Protein AF-G7Y9D6-F1 (afdb_monomer_lite)

Organism: Clonorchis sinensis (NCBI:txid79923)

Structure (mmCIF, N/CA/C/O backbone):
data_AF-G7Y9D6-F1
#
_entry.id   AF-G7Y9D6-F1
#
loop_
_atom_site.group_PDB
_atom_site.id
_atom_site.type_symbol
_atom_site.label_atom_id
_atom_site.label_alt_id
_atom_site.label_comp_id
_atom_site.label_asym_id
_atom_site.label_entity_id
_atom_site.label_seq_id
_atom_site.pdbx_PDB_ins_code
_atom_site.Cartn_x
_atom_site.Cartn_y
_atom_site.Cartn_z
_atom_site.occupancy
_atom_site.B_iso_or_equiv
_atom_site.auth_seq_id
_atom_site.auth_comp_id
_atom_site.auth_asym_id
_atom_site.auth_atom_id
_atom_site.pdbx_PDB_model_num
ATOM 1 N N . MET A 1 1 ? 12.375 -15.997 -17.040 1.00 47.72 1 MET A N 1
ATOM 2 C CA . MET A 1 1 ? 13.153 -14.765 -16.811 1.00 47.72 1 MET A CA 1
ATOM 3 C C . MET A 1 1 ? 12.536 -14.098 -15.604 1.00 47.72 1 MET A C 1
ATOM 5 O O . MET A 1 1 ? 11.434 -13.578 -15.722 1.00 47.72 1 MET A O 1
ATOM 9 N N . GLU A 1 2 ? 13.160 -14.227 -14.436 1.00 52.50 2 GLU A N 1
ATOM 10 C CA . GLU A 1 2 ? 12.740 -13.454 -13.265 1.00 52.50 2 GLU A CA 1
ATOM 11 C C . GLU A 1 2 ? 12.937 -11.981 -13.606 1.00 52.50 2 GLU A C 1
ATOM 13 O O . GLU A 1 2 ? 14.022 -11.563 -14.014 1.00 52.50 2 GLU A O 1
ATOM 18 N N . SER A 1 3 ? 11.847 -11.222 -13.569 1.00 59.34 3 SER A N 1
ATOM 19 C CA . SER A 1 3 ? 11.935 -9.783 -13.757 1.00 59.34 3 SER A CA 1
ATOM 20 C C . SER A 1 3 ? 12.398 -9.199 -12.433 1.00 59.34 3 SER A C 1
ATOM 22 O O . SER A 1 3 ? 11.669 -9.257 -11.445 1.00 59.34 3 SER A O 1
ATOM 24 N N . ASN A 1 4 ? 13.629 -8.701 -12.408 1.00 72.38 4 ASN A N 1
ATOM 25 C CA . ASN A 1 4 ? 14.196 -8.087 -11.218 1.00 72.38 4 ASN A CA 1
ATOM 26 C C . ASN A 1 4 ? 13.644 -6.667 -11.067 1.00 72.38 4 ASN A C 1
ATOM 28 O O . ASN A 1 4 ? 13.545 -5.922 -12.047 1.00 72.38 4 ASN A O 1
ATOM 32 N N . TYR A 1 5 ? 13.298 -6.301 -9.838 1.00 75.31 5 TYR A N 1
ATOM 33 C CA . TYR A 1 5 ? 12.898 -4.951 -9.469 1.00 75.31 5 TYR A CA 1
ATOM 34 C C . TYR A 1 5 ? 13.788 -4.445 -8.334 1.00 75.31 5 TYR A C 1
ATOM 36 O O . TYR A 1 5 ? 14.148 -5.194 -7.427 1.00 75.31 5 TYR A O 1
ATOM 44 N N . GLU A 1 6 ? 14.154 -3.171 -8.394 1.00 79.56 6 GLU A N 1
ATOM 45 C CA . GLU A 1 6 ? 14.849 -2.462 -7.323 1.00 79.56 6 GLU A CA 1
ATOM 46 C C . GLU A 1 6 ? 13.873 -1.457 -6.722 1.00 79.56 6 GLU A C 1
ATOM 48 O O . GLU A 1 6 ? 13.293 -0.644 -7.439 1.00 79.56 6 GLU A O 1
ATOM 53 N N . VAL A 1 7 ? 13.669 -1.532 -5.409 1.00 76.94 7 VAL A N 1
ATOM 54 C CA . VAL A 1 7 ? 12.821 -0.592 -4.676 1.00 76.94 7 VAL A CA 1
ATOM 55 C C . VAL A 1 7 ? 13.731 0.366 -3.925 1.00 76.94 7 VAL A C 1
ATOM 57 O O . VAL A 1 7 ? 14.575 -0.063 -3.142 1.00 76.94 7 VAL A O 1
ATOM 60 N N . THR A 1 8 ? 13.566 1.659 -4.165 1.00 76.25 8 THR A N 1
ATOM 61 C CA . THR A 1 8 ? 14.302 2.727 -3.494 1.00 76.25 8 THR A CA 1
ATOM 62 C C . THR A 1 8 ? 13.312 3.660 -2.818 1.00 76.25 8 THR A C 1
ATOM 64 O O . THR A 1 8 ? 12.330 4.079 -3.424 1.00 76.25 8 THR A O 1
ATOM 67 N N . VAL A 1 9 ? 13.583 4.012 -1.568 1.00 74.75 9 VAL A N 1
ATOM 68 C CA . VAL A 1 9 ? 12.870 5.081 -0.872 1.00 74.75 9 VAL A CA 1
ATOM 69 C C . VAL A 1 9 ? 13.427 6.421 -1.339 1.00 74.75 9 VAL A C 1
ATOM 71 O O . VAL A 1 9 ? 14.630 6.658 -1.217 1.00 74.75 9 VAL A O 1
ATOM 74 N N . LEU A 1 10 ? 12.575 7.287 -1.881 1.00 70.12 10 LEU A N 1
ATOM 75 C CA . LEU A 1 10 ? 12.949 8.654 -2.232 1.00 70.12 10 LEU A CA 1
ATOM 76 C C . LEU A 1 10 ? 12.516 9.615 -1.115 1.00 70.12 10 LEU A C 1
ATOM 78 O O . LEU A 1 10 ? 11.441 9.476 -0.540 1.00 70.12 10 LEU A O 1
ATOM 82 N N . GLY A 1 11 ? 13.361 10.599 -0.802 1.00 63.00 11 GLY A N 1
ATOM 83 C CA . GLY A 1 11 ? 12.983 11.753 0.022 1.00 63.00 11 GLY A CA 1
ATOM 84 C C . GLY A 1 11 ? 12.382 11.444 1.405 1.00 63.00 11 GLY A C 1
ATOM 85 O O . GLY A 1 11 ? 12.733 10.472 2.076 1.00 63.00 11 GLY A O 1
ATOM 86 N N . ALA A 1 12 ? 11.511 12.344 1.875 1.00 55.03 12 ALA A N 1
ATOM 87 C CA . ALA A 1 12 ? 10.892 12.277 3.194 1.00 55.03 12 ALA A CA 1
ATOM 88 C C . ALA A 1 12 ? 9.838 11.155 3.267 1.00 55.03 12 ALA A C 1
ATOM 90 O O . ALA A 1 12 ? 8.691 11.352 2.885 1.00 55.03 12 ALA A O 1
ATOM 91 N N . ALA A 1 13 ? 10.246 9.996 3.789 1.00 59.66 13 ALA A N 1
ATOM 92 C CA . ALA A 1 13 ? 9.457 8.920 4.413 1.00 59.66 13 ALA A CA 1
ATOM 93 C C . ALA A 1 13 ? 8.228 8.326 3.682 1.00 59.66 13 ALA A C 1
ATOM 95 O O . ALA A 1 13 ? 7.693 7.340 4.165 1.00 59.66 13 ALA A O 1
ATOM 96 N N . ASN A 1 14 ? 7.773 8.824 2.531 1.00 64.69 14 ASN A N 1
ATOM 97 C CA . ASN A 1 14 ? 6.522 8.358 1.912 1.00 64.69 14 ASN A CA 1
ATOM 98 C C . ASN A 1 14 ? 6.605 8.123 0.397 1.00 64.69 14 ASN A C 1
ATOM 100 O O . ASN A 1 14 ? 5.577 7.858 -0.223 1.00 64.69 14 ASN A O 1
ATOM 104 N N . GLU A 1 15 ? 7.791 8.190 -0.207 1.00 72.25 15 GLU A N 1
ATOM 105 C CA . GLU A 1 15 ? 7.951 7.998 -1.649 1.00 72.25 15 GLU A CA 1
ATOM 106 C C . GLU A 1 15 ? 8.747 6.721 -1.955 1.00 72.25 15 GLU A C 1
ATOM 108 O O . GLU A 1 15 ? 9.826 6.477 -1.413 1.00 72.25 15 GLU A O 1
ATOM 113 N N . LEU A 1 16 ? 8.184 5.883 -2.829 1.00 77.00 16 LEU A N 1
ATOM 114 C CA . LEU A 1 16 ? 8.764 4.629 -3.308 1.00 77.00 16 LEU A CA 1
ATOM 115 C C . LEU A 1 16 ? 9.021 4.741 -4.808 1.00 77.00 16 LEU A C 1
ATOM 117 O O . LEU A 1 16 ? 8.082 4.846 -5.594 1.00 77.00 16 LEU A O 1
ATOM 121 N N . MET A 1 17 ? 10.279 4.630 -5.216 1.00 79.94 17 MET A N 1
ATOM 122 C CA . MET A 1 17 ? 10.655 4.383 -6.602 1.00 79.94 17 MET A CA 1
ATOM 123 C C . MET A 1 17 ? 10.855 2.885 -6.805 1.00 79.94 17 MET A C 1
ATOM 125 O O . MET A 1 17 ? 11.669 2.266 -6.126 1.00 79.94 17 MET A O 1
ATOM 129 N N . VAL A 1 18 ? 10.162 2.306 -7.783 1.00 81.81 18 VAL A N 1
ATOM 130 C CA . VAL A 1 18 ? 10.398 0.924 -8.215 1.00 81.81 18 VAL A CA 1
ATOM 131 C C . VAL A 1 18 ? 11.017 0.950 -9.608 1.00 81.81 18 VAL A C 1
ATOM 133 O O . VAL A 1 18 ? 10.351 1.292 -10.583 1.00 81.81 18 VAL A O 1
ATOM 136 N N . LYS A 1 19 ? 12.298 0.592 -9.716 1.00 81.31 19 LYS A N 1
ATOM 137 C CA . LYS A 1 19 ? 12.976 0.400 -11.001 1.00 81.31 19 LYS A CA 1
ATOM 138 C C . LYS A 1 19 ? 12.772 -1.033 -11.458 1.00 81.31 19 LYS A C 1
ATOM 140 O O . LYS A 1 19 ? 13.177 -1.977 -10.784 1.00 81.31 19 LYS A O 1
ATOM 145 N N . PHE A 1 20 ? 12.148 -1.191 -12.613 1.00 82.44 20 PHE A N 1
ATOM 146 C CA . PHE A 1 20 ? 11.858 -2.490 -13.198 1.00 82.44 20 PHE A CA 1
ATOM 147 C C . PHE A 1 20 ? 12.842 -2.800 -14.331 1.00 82.44 20 PHE A C 1
ATOM 149 O O . PHE A 1 20 ? 12.960 -2.023 -15.276 1.00 82.44 20 PHE A O 1
ATOM 156 N N . PHE A 1 21 ? 13.531 -3.943 -14.256 1.00 80.19 21 PHE A N 1
ATOM 157 C CA . PHE A 1 21 ? 14.563 -4.351 -15.222 1.00 80.19 21 PHE A CA 1
ATOM 158 C C . PHE A 1 21 ? 14.121 -5.546 -16.078 1.00 80.19 21 PHE A C 1
ATOM 160 O O . PHE A 1 21 ? 14.870 -6.504 -16.277 1.00 80.19 21 PHE A O 1
ATOM 167 N N . GLY A 1 22 ? 12.881 -5.513 -16.562 1.00 78.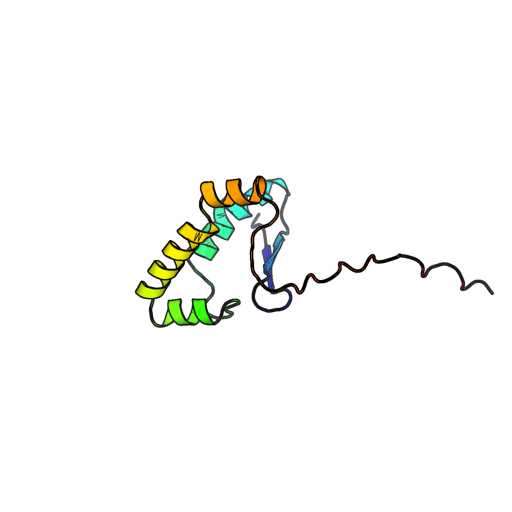50 22 GLY A N 1
ATOM 168 C CA . GLY A 1 22 ? 12.319 -6.533 -17.444 1.00 78.50 22 GLY A CA 1
ATOM 169 C C . GLY A 1 22 ? 11.748 -5.950 -18.741 1.00 78.50 22 GLY A C 1
ATOM 170 O O . GLY A 1 22 ? 11.738 -4.732 -18.926 1.00 78.50 22 GLY A O 1
ATOM 171 N N . PRO A 1 23 ? 11.251 -6.809 -19.646 1.00 82.06 23 PRO A N 1
ATOM 172 C CA . PRO A 1 23 ? 10.521 -6.377 -20.837 1.00 82.06 23 PRO A CA 1
ATOM 173 C C . PRO A 1 23 ? 9.334 -5.481 -20.463 1.00 82.06 23 PRO A C 1
ATOM 175 O O . PRO A 1 23 ? 8.663 -5.751 -19.470 1.00 82.06 23 PRO A O 1
ATOM 178 N N . ALA A 1 24 ? 9.022 -4.460 -21.267 1.00 78.88 24 ALA A N 1
ATOM 179 C CA . ALA A 1 24 ? 7.889 -3.563 -21.000 1.00 78.88 24 ALA A CA 1
ATOM 180 C C . ALA A 1 24 ? 6.542 -4.310 -20.895 1.00 78.88 24 ALA A C 1
ATOM 182 O O . ALA A 1 24 ? 5.660 -3.908 -20.143 1.00 78.88 24 ALA A O 1
ATOM 183 N N . GLU A 1 25 ? 6.419 -5.442 -21.590 1.00 78.88 25 GLU A N 1
ATOM 184 C CA . GLU A 1 25 ? 5.284 -6.375 -21.527 1.00 78.88 25 GLU A CA 1
ATOM 185 C C . GLU A 1 25 ? 5.031 -6.924 -20.113 1.00 78.88 25 GLU A C 1
ATOM 187 O O . GLU A 1 25 ? 3.908 -7.286 -19.786 1.00 78.88 25 GLU A O 1
ATOM 192 N N . ASN A 1 26 ? 6.059 -6.946 -19.260 1.00 80.88 26 ASN A N 1
ATOM 193 C CA . ASN A 1 26 ? 5.979 -7.429 -17.887 1.00 80.88 26 ASN A CA 1
ATOM 194 C C . ASN A 1 26 ? 5.669 -6.312 -16.875 1.00 80.88 26 ASN A C 1
ATOM 196 O O . ASN A 1 26 ? 5.606 -6.595 -15.680 1.00 80.88 26 ASN A O 1
ATOM 200 N N . LEU A 1 27 ? 5.480 -5.056 -17.302 1.00 81.81 27 LEU A N 1
ATOM 201 C CA . LEU A 1 27 ? 5.117 -3.964 -16.388 1.00 81.81 27 LEU A CA 1
ATOM 202 C C . LEU A 1 27 ? 3.741 -4.176 -15.742 1.00 81.81 27 LEU A C 1
ATOM 204 O O . LEU A 1 27 ? 3.517 -3.716 -14.624 1.00 81.81 27 LEU A O 1
ATOM 208 N N . THR A 1 28 ? 2.844 -4.936 -16.379 1.00 84.75 28 THR A N 1
ATOM 209 C CA . THR A 1 28 ? 1.576 -5.374 -15.767 1.00 84.75 28 THR A CA 1
ATOM 210 C C . THR A 1 28 ? 1.793 -6.165 -14.478 1.00 84.75 28 THR A C 1
ATOM 212 O O . THR A 1 28 ? 0.983 -6.053 -13.558 1.00 84.75 28 THR A O 1
ATOM 215 N N . ASN A 1 29 ? 2.932 -6.854 -14.326 1.00 82.31 29 ASN A N 1
ATOM 216 C CA . ASN A 1 29 ? 3.273 -7.580 -13.099 1.00 82.31 29 ASN A CA 1
ATOM 217 C C . ASN A 1 29 ? 3.375 -6.662 -11.869 1.00 82.31 29 ASN A C 1
ATOM 219 O O . ASN A 1 29 ? 3.248 -7.150 -10.743 1.00 82.31 29 ASN A O 1
ATOM 223 N N . ILE A 1 30 ? 3.575 -5.348 -12.053 1.00 83.62 30 ILE A N 1
ATOM 224 C CA . ILE A 1 30 ? 3.542 -4.380 -10.950 1.00 83.62 30 ILE A CA 1
ATOM 225 C C . ILE A 1 30 ? 2.158 -4.391 -10.287 1.00 83.62 30 ILE A C 1
ATOM 227 O O . ILE A 1 30 ? 2.054 -4.480 -9.065 1.00 83.62 30 ILE A O 1
ATOM 231 N N . PHE A 1 31 ? 1.097 -4.365 -11.092 1.00 84.94 31 PHE A N 1
ATOM 232 C CA . PHE A 1 31 ? -0.286 -4.339 -10.615 1.00 84.94 31 PHE A CA 1
ATOM 233 C C . PHE A 1 31 ? -0.826 -5.736 -10.296 1.00 84.94 31 PHE A C 1
ATOM 235 O O . PHE A 1 31 ? -1.618 -5.887 -9.371 1.00 84.94 31 PHE A O 1
ATOM 242 N N . GLU A 1 32 ? -0.388 -6.759 -11.032 1.00 85.44 32 GLU A N 1
ATOM 243 C CA . GLU A 1 32 ? -0.899 -8.127 -10.881 1.00 85.44 32 GLU A CA 1
ATOM 244 C C . GLU A 1 32 ? -0.213 -8.918 -9.760 1.00 85.44 32 GLU A C 1
ATOM 246 O O . GLU A 1 32 ? -0.836 -9.793 -9.159 1.00 85.44 32 GLU A O 1
ATOM 251 N N . SER A 1 33 ? 1.055 -8.620 -9.453 1.00 83.19 33 SER A N 1
ATOM 252 C CA . SER A 1 33 ? 1.841 -9.381 -8.473 1.00 83.19 33 SER A CA 1
ATOM 253 C C . SER A 1 33 ? 2.479 -8.498 -7.407 1.00 83.19 33 SER A C 1
ATOM 255 O O . SER A 1 33 ? 2.261 -8.736 -6.222 1.00 83.19 33 SER A O 1
ATOM 257 N N . PHE A 1 34 ? 3.260 -7.483 -7.789 1.00 83.00 34 PHE A N 1
ATOM 258 C CA . PHE A 1 34 ? 4.076 -6.720 -6.837 1.00 83.00 34 PHE A CA 1
ATOM 259 C C . PHE A 1 34 ? 3.233 -5.946 -5.815 1.00 83.00 34 PHE A C 1
ATOM 261 O O . PHE A 1 34 ? 3.405 -6.145 -4.614 1.00 83.00 34 PHE A O 1
ATOM 268 N N . LEU A 1 35 ? 2.296 -5.101 -6.263 1.00 85.88 35 LEU A N 1
ATOM 269 C CA . LEU A 1 35 ? 1.455 -4.304 -5.364 1.00 85.88 35 LEU A CA 1
ATOM 270 C C . LEU A 1 35 ? 0.553 -5.175 -4.476 1.00 85.88 35 LEU A C 1
ATOM 272 O O . LEU A 1 35 ? 0.540 -4.941 -3.266 1.00 85.88 35 LEU A O 1
ATOM 276 N N . PRO A 1 36 ? -0.145 -6.209 -4.994 1.00 88.69 36 PRO A N 1
ATOM 277 C CA . PRO A 1 36 ? -0.901 -7.121 -4.141 1.00 88.69 36 PRO A CA 1
ATOM 278 C C . PRO A 1 36 ? -0.039 -7.790 -3.066 1.00 88.69 36 PRO A C 1
ATOM 280 O O . PRO A 1 36 ? -0.461 -7.879 -1.914 1.00 88.69 36 PRO A O 1
ATOM 283 N N . GLN A 1 37 ? 1.178 -8.225 -3.412 1.00 85.56 37 GLN A N 1
ATOM 284 C CA . GLN A 1 37 ? 2.097 -8.838 -2.451 1.00 85.56 37 GLN A CA 1
ATOM 285 C C . GLN A 1 37 ? 2.583 -7.839 -1.399 1.00 85.56 37 GLN A C 1
ATOM 287 O O . GLN A 1 37 ? 2.575 -8.164 -0.213 1.00 85.56 37 GLN A O 1
ATOM 292 N N . LEU A 1 38 ? 2.952 -6.623 -1.809 1.00 84.81 38 LEU A N 1
ATOM 293 C CA . LEU A 1 38 ? 3.415 -5.572 -0.905 1.00 84.81 38 LEU A CA 1
ATOM 294 C C . LEU A 1 38 ? 2.323 -5.143 0.086 1.00 84.81 38 LEU A C 1
ATOM 296 O O . LEU A 1 38 ? 2.600 -4.963 1.269 1.00 84.81 38 LEU A O 1
ATOM 300 N N . LEU A 1 39 ? 1.079 -5.005 -0.379 1.00 86.12 39 LEU A N 1
ATOM 301 C CA . LEU A 1 39 ? -0.057 -4.632 0.469 1.00 86.12 39 LEU A CA 1
ATOM 302 C C . LEU A 1 39 ? -0.480 -5.764 1.413 1.00 86.12 39 LEU A C 1
ATOM 304 O O . LEU A 1 39 ? -0.928 -5.497 2.528 1.00 86.12 39 LEU A O 1
ATOM 308 N N . ALA A 1 40 ? -0.341 -7.022 0.986 1.00 83.94 40 ALA A N 1
ATOM 309 C CA . ALA A 1 40 ? -0.619 -8.179 1.833 1.00 83.94 40 ALA A CA 1
ATOM 310 C C . ALA A 1 40 ? 0.453 -8.380 2.917 1.00 83.94 40 ALA A C 1
ATOM 312 O O . ALA A 1 40 ? 0.133 -8.809 4.028 1.00 83.94 40 ALA A O 1
ATOM 313 N N . TYR A 1 41 ? 1.710 -8.064 2.600 1.00 79.25 41 TYR A N 1
ATOM 314 C CA . TYR A 1 41 ? 2.861 -8.268 3.473 1.00 79.25 41 TYR A CA 1
ATOM 315 C C . TYR A 1 41 ? 3.741 -7.013 3.506 1.00 79.25 41 TYR A C 1
ATOM 317 O O . TYR A 1 41 ? 4.770 -6.958 2.826 1.00 79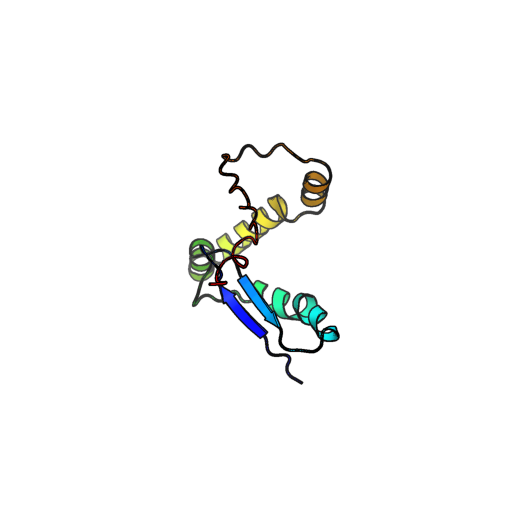.25 41 TYR A O 1
ATOM 325 N N . PRO A 1 42 ? 3.359 -5.997 4.302 1.00 73.81 42 PRO A N 1
ATOM 326 C CA . PRO A 1 42 ? 4.152 -4.781 4.425 1.00 73.81 42 PRO A CA 1
ATOM 327 C C . PRO A 1 42 ? 5.525 -5.104 5.023 1.00 73.81 42 PRO A C 1
ATOM 329 O O . PRO A 1 42 ? 5.620 -5.897 5.962 1.00 73.81 42 PRO A O 1
ATOM 332 N N . ASN A 1 43 ? 6.588 -4.484 4.498 1.00 69.62 43 ASN A N 1
ATOM 333 C CA . ASN A 1 43 ? 7.941 -4.660 5.025 1.00 69.62 43 ASN A CA 1
ATOM 334 C C . ASN A 1 43 ? 8.054 -3.981 6.406 1.00 69.62 43 ASN A C 1
ATOM 336 O O . ASN A 1 43 ? 8.066 -2.750 6.472 1.00 69.62 43 ASN A O 1
ATOM 340 N N . PRO A 1 44 ? 8.150 -4.737 7.516 1.00 60.28 44 PRO A N 1
ATOM 341 C CA . PRO A 1 44 ? 8.174 -4.157 8.855 1.00 60.28 44 PRO A CA 1
ATOM 342 C C . PRO A 1 44 ? 9.562 -3.632 9.244 1.00 60.28 44 PRO A C 1
ATOM 344 O O . PRO A 1 44 ? 9.692 -2.905 10.225 1.00 60.28 44 PRO A O 1
ATOM 347 N N . THR A 1 45 ? 10.608 -4.072 8.541 1.00 60.00 45 THR A N 1
ATOM 348 C CA . THR A 1 45 ? 12.011 -3.888 8.938 1.00 60.00 45 THR A CA 1
ATOM 349 C C . THR A 1 45 ? 12.593 -2.568 8.435 1.00 60.00 45 THR A C 1
ATOM 351 O O . THR A 1 45 ? 13.551 -2.077 9.022 1.00 60.00 45 THR A O 1
ATOM 354 N N . ASP A 1 46 ? 11.988 -1.979 7.403 1.00 65.19 46 ASP A N 1
ATOM 355 C CA . ASP A 1 46 ? 12.321 -0.646 6.892 1.00 65.19 46 ASP A CA 1
ATOM 356 C C . ASP A 1 46 ? 11.029 0.133 6.583 1.00 65.19 46 ASP A C 1
ATOM 358 O O . ASP A 1 46 ? 10.577 0.196 5.434 1.00 65.19 46 ASP A O 1
ATOM 362 N N . PRO A 1 47 ? 10.327 0.607 7.629 1.00 66.44 47 PRO A N 1
ATOM 363 C CA . PRO A 1 47 ? 9.018 1.201 7.464 1.00 66.44 47 PRO A CA 1
ATOM 364 C C . PRO A 1 47 ? 9.133 2.653 7.013 1.00 66.44 47 PRO A C 1
ATOM 366 O O . PRO A 1 47 ? 9.520 3.530 7.779 1.00 66.44 47 PRO A O 1
ATOM 369 N N . LEU A 1 48 ? 8.686 2.909 5.790 1.00 72.88 48 LEU A N 1
ATOM 370 C CA . LEU A 1 48 ? 8.431 4.258 5.287 1.00 72.88 48 LEU A CA 1
ATOM 371 C C . LEU A 1 48 ? 7.483 5.033 6.207 1.00 72.88 48 LEU A C 1
ATOM 373 O O . LEU A 1 48 ? 7.795 6.112 6.698 1.00 72.88 48 LEU A O 1
ATOM 377 N N . ASN A 1 49 ? 6.359 4.404 6.547 1.00 83.31 49 ASN A N 1
ATOM 378 C CA . ASN A 1 49 ? 5.420 4.930 7.522 1.00 83.31 49 ASN A CA 1
ATOM 379 C C . ASN A 1 49 ? 5.617 4.226 8.874 1.00 83.31 49 ASN A C 1
ATOM 381 O O . ASN A 1 49 ? 5.063 3.149 9.123 1.00 83.31 49 ASN A O 1
ATOM 385 N N . SER A 1 50 ? 6.421 4.841 9.744 1.00 81.94 50 SER A N 1
ATOM 386 C CA . SER A 1 50 ? 6.756 4.328 11.080 1.00 81.94 50 SER A CA 1
ATOM 387 C C . SER A 1 50 ? 5.526 4.121 11.975 1.00 81.94 50 SER A C 1
ATOM 389 O O . SER A 1 50 ? 5.458 3.132 12.715 1.00 81.94 50 SER A O 1
ATOM 391 N N . ASP A 1 51 ? 4.520 4.993 11.867 1.00 85.38 51 ASP A N 1
ATOM 392 C CA . ASP A 1 51 ? 3.263 4.893 12.614 1.00 85.38 51 ASP A CA 1
ATOM 393 C C . ASP A 1 51 ? 2.438 3.685 12.162 1.00 85.38 51 ASP A C 1
ATOM 395 O O . ASP A 1 51 ? 1.949 2.907 12.986 1.00 85.38 51 ASP A O 1
ATOM 399 N N . ALA A 1 52 ? 2.297 3.499 10.846 1.00 86.75 52 ALA A N 1
ATOM 400 C CA . ALA A 1 52 ? 1.582 2.364 10.273 1.00 86.75 52 ALA A CA 1
ATOM 401 C C . ALA A 1 52 ? 2.270 1.037 10.618 1.00 86.75 52 ALA A C 1
ATOM 403 O O . ALA A 1 52 ? 1.590 0.075 10.975 1.00 86.75 52 ALA A O 1
ATOM 404 N N . ALA A 1 53 ? 3.605 0.994 10.581 1.00 86.12 53 ALA A N 1
ATOM 405 C CA . ALA A 1 53 ? 4.375 -0.190 10.944 1.00 86.12 53 ALA A CA 1
ATOM 406 C C . ALA A 1 53 ? 4.256 -0.536 12.431 1.00 86.12 53 ALA A C 1
ATOM 408 O O . ALA A 1 53 ? 4.026 -1.695 12.776 1.00 86.12 53 ALA A O 1
ATOM 409 N N . SER A 1 54 ? 4.321 0.464 13.314 1.00 87.38 54 SER A N 1
ATOM 410 C CA . SER A 1 54 ? 4.103 0.268 14.751 1.00 87.38 54 SER A CA 1
ATOM 411 C C . SER A 1 54 ? 2.692 -0.258 15.026 1.00 87.38 54 SER A C 1
ATOM 413 O O . SER A 1 54 ? 2.508 -1.206 15.793 1.00 87.38 54 SER A O 1
ATOM 415 N N . LEU A 1 55 ? 1.682 0.310 14.361 1.00 88.88 55 LEU A N 1
ATOM 416 C CA . LEU A 1 55 ? 0.300 -0.138 14.499 1.00 88.88 55 LEU A CA 1
ATOM 417 C C . LEU A 1 55 ? 0.126 -1.578 13.996 1.00 88.88 55 LEU A C 1
ATOM 419 O O . LEU A 1 55 ? -0.525 -2.378 14.662 1.00 88.88 55 LEU A O 1
ATOM 423 N N . PHE A 1 56 ? 0.756 -1.930 12.874 1.00 86.94 56 PHE A N 1
ATOM 424 C CA . PHE A 1 56 ? 0.757 -3.288 12.333 1.00 86.94 56 PHE A CA 1
ATOM 425 C C . PHE A 1 56 ? 1.416 -4.299 13.288 1.00 86.94 56 PHE A C 1
ATOM 427 O O . PHE A 1 56 ? 0.844 -5.358 13.540 1.00 86.94 56 PHE A O 1
ATOM 434 N N . MET A 1 57 ? 2.575 -3.961 13.869 1.00 86.56 57 MET A N 1
ATOM 435 C CA . MET A 1 57 ? 3.324 -4.844 14.773 1.00 86.56 57 MET A CA 1
ATOM 436 C C . MET A 1 57 ? 2.638 -5.054 16.127 1.00 86.56 57 MET A C 1
ATOM 438 O O . MET A 1 57 ? 2.564 -6.181 16.614 1.00 86.56 57 MET A O 1
ATOM 442 N N . PHE A 1 58 ? 2.163 -3.978 16.761 1.00 91.25 58 PHE A N 1
ATOM 443 C CA . PHE A 1 58 ? 1.681 -4.031 18.145 1.00 91.25 58 PHE A CA 1
ATOM 444 C C . PHE A 1 58 ? 0.159 -4.159 18.253 1.00 91.25 58 PHE A C 1
ATOM 446 O O . PHE A 1 58 ? -0.342 -4.626 19.277 1.00 91.25 58 PHE A O 1
ATOM 453 N N . LYS A 1 59 ? -0.591 -3.735 17.226 1.00 93.38 59 LYS A N 1
ATOM 454 C CA . LYS A 1 59 ? -2.057 -3.637 17.263 1.00 93.38 59 LYS A CA 1
ATOM 455 C C . LYS A 1 59 ? -2.715 -3.956 15.905 1.00 93.38 59 LYS A C 1
ATOM 457 O O . LYS A 1 59 ? -3.397 -3.105 15.323 1.00 93.38 59 LYS A O 1
ATOM 462 N N . PRO A 1 60 ? -2.601 -5.199 15.410 1.00 89.88 60 PRO A N 1
ATOM 463 C CA . PRO A 1 60 ? -3.049 -5.565 14.064 1.00 89.88 60 PRO A CA 1
ATOM 464 C C . PRO A 1 60 ? -4.544 -5.298 13.811 1.00 89.88 60 PRO A C 1
ATOM 466 O O . PRO A 1 60 ? -4.922 -4.888 12.715 1.00 89.88 60 PRO A O 1
ATOM 469 N N . SER A 1 61 ? -5.407 -5.454 14.821 1.00 92.94 61 SER A N 1
ATOM 470 C CA . SER A 1 61 ? -6.842 -5.154 14.692 1.00 92.94 61 SER A CA 1
ATOM 471 C C . SER A 1 61 ? -7.124 -3.664 14.458 1.00 92.94 61 SER A C 1
ATOM 473 O O . SER A 1 61 ? -7.975 -3.324 13.636 1.00 92.94 61 SER A O 1
ATOM 475 N N . GLU A 1 62 ? -6.405 -2.772 15.153 1.00 94.31 62 GLU A N 1
ATOM 476 C CA . GLU A 1 62 ? -6.525 -1.318 14.959 1.00 94.31 62 GLU A CA 1
ATOM 477 C C . GLU A 1 62 ? -5.967 -0.907 13.591 1.00 94.31 62 GLU A C 1
ATOM 479 O O . GLU A 1 62 ? -6.568 -0.074 12.914 1.00 94.31 62 GLU A O 1
ATOM 484 N N . TYR A 1 63 ? -4.875 -1.539 13.143 1.00 92.06 63 TYR A N 1
ATOM 485 C CA . TYR A 1 63 ? -4.323 -1.327 11.804 1.00 92.06 63 TYR A CA 1
ATOM 486 C C . TYR A 1 63 ? -5.352 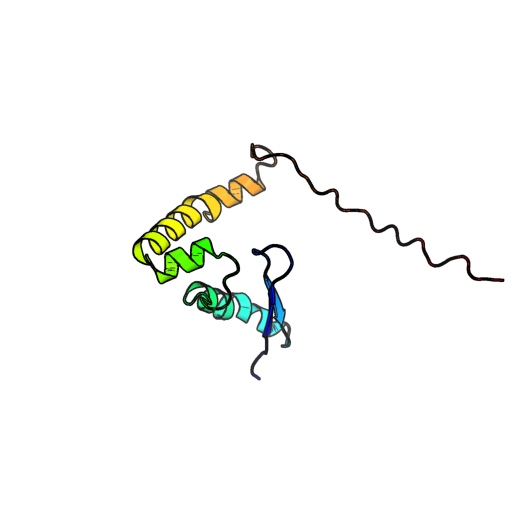-1.629 10.708 1.00 92.06 63 TYR A C 1
ATOM 488 O O . TYR A 1 63 ? -5.625 -0.769 9.873 1.00 92.06 63 TYR A O 1
ATOM 496 N N . VAL A 1 64 ? -5.999 -2.800 10.750 1.00 92.50 64 VAL A N 1
ATOM 497 C CA . VAL A 1 64 ? -7.023 -3.177 9.757 1.00 92.50 64 VAL A CA 1
ATOM 498 C C . VAL A 1 64 ? -8.201 -2.199 9.756 1.00 92.50 64 VAL A C 1
ATOM 500 O O . VAL A 1 64 ? -8.727 -1.868 8.693 1.00 92.50 64 VAL A O 1
ATOM 503 N N . MET A 1 65 ? -8.623 -1.725 10.929 1.00 95.62 65 MET A N 1
ATOM 504 C CA . MET A 1 65 ? -9.694 -0.734 11.036 1.00 95.62 65 MET A CA 1
ATOM 505 C C . MET A 1 65 ? -9.289 0.601 10.399 1.00 95.62 65 MET A C 1
ATOM 507 O O . MET A 1 65 ? -10.038 1.131 9.580 1.00 95.62 65 MET A O 1
ATOM 511 N N . LYS A 1 66 ? -8.084 1.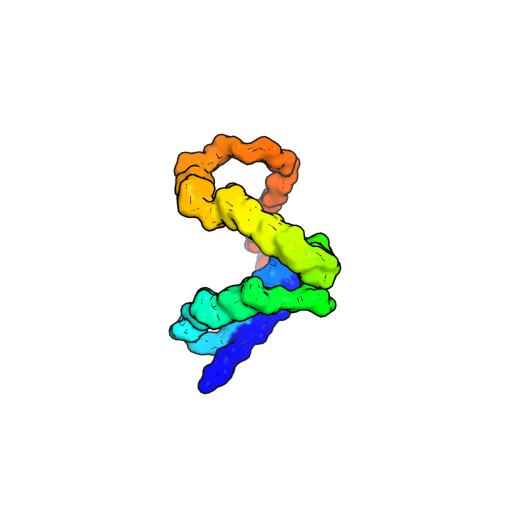095 10.706 1.00 93.50 66 LYS A N 1
ATOM 512 C CA . LYS A 1 66 ? -7.551 2.347 10.157 1.00 93.50 66 LYS A CA 1
ATOM 513 C C . LYS A 1 66 ? -7.373 2.274 8.638 1.00 93.50 66 LYS A C 1
ATOM 515 O O . LYS A 1 66 ? -7.739 3.211 7.941 1.00 93.50 66 LYS A O 1
ATOM 520 N N . VAL A 1 67 ? -6.890 1.146 8.109 1.00 92.81 67 VAL A N 1
ATOM 521 C CA . VAL A 1 67 ? -6.788 0.922 6.655 1.00 92.81 67 VAL A CA 1
ATOM 522 C C . VAL A 1 67 ? -8.165 0.999 5.995 1.00 92.81 67 VAL A C 1
ATOM 524 O O . VAL A 1 67 ? -8.317 1.690 4.994 1.00 92.81 67 VAL A O 1
ATOM 527 N N . LYS A 1 68 ? -9.190 0.350 6.563 1.00 94.19 68 LYS A N 1
ATOM 528 C CA . LYS A 1 68 ? -10.560 0.410 6.020 1.00 94.19 68 LYS A CA 1
ATOM 529 C C . LYS A 1 68 ? -11.127 1.828 6.016 1.00 94.19 68 LYS A C 1
ATOM 531 O O . LYS A 1 68 ? -11.738 2.222 5.028 1.00 94.19 68 LYS A O 1
ATOM 536 N N . GLU A 1 69 ? -10.913 2.583 7.090 1.00 95.19 69 GLU A N 1
ATOM 537 C CA . GLU A 1 69 ? -11.323 3.988 7.182 1.00 95.19 69 GLU A CA 1
ATOM 538 C C . GLU A 1 69 ? -10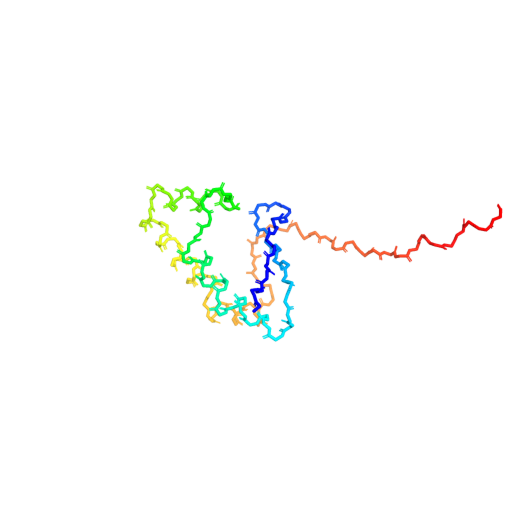.641 4.840 6.101 1.00 95.19 69 GLU A C 1
ATOM 540 O O . GLU A 1 69 ? -11.304 5.598 5.395 1.00 95.19 69 GLU A O 1
ATOM 545 N N . TYR A 1 70 ? -9.329 4.671 5.914 1.00 93.75 70 TYR A N 1
ATOM 546 C CA . TYR A 1 70 ? -8.568 5.407 4.903 1.00 93.75 70 TYR A CA 1
ATOM 547 C C . TYR A 1 70 ? -9.001 5.043 3.482 1.00 93.75 70 TYR A C 1
ATOM 549 O O . TYR A 1 70 ? -9.167 5.933 2.653 1.00 93.75 70 TYR A O 1
ATOM 557 N N . VAL A 1 71 ? -9.256 3.761 3.202 1.00 93.19 71 VAL A N 1
ATOM 558 C CA . VAL A 1 71 ? -9.783 3.333 1.898 1.00 93.19 71 VAL A CA 1
ATOM 559 C C . VAL A 1 71 ? -11.131 3.993 1.619 1.00 93.19 71 VAL A C 1
ATOM 561 O O . VAL A 1 71 ? -11.332 4.510 0.527 1.00 93.19 71 VAL A O 1
ATOM 564 N N . GLN A 1 72 ? -12.033 4.040 2.604 1.00 92.50 72 GLN A N 1
ATOM 565 C CA . GLN A 1 72 ? -13.327 4.710 2.442 1.00 92.50 72 GLN A CA 1
ATOM 566 C C . GLN A 1 72 ? -13.180 6.211 2.175 1.00 92.50 72 GLN A C 1
ATOM 568 O O . GLN A 1 72 ? -13.892 6.757 1.333 1.00 92.50 72 GLN A O 1
ATOM 573 N N . ARG A 1 73 ? -12.255 6.867 2.880 1.00 91.44 73 ARG A N 1
ATOM 574 C CA . ARG A 1 73 ? -12.077 8.318 2.825 1.00 91.44 73 ARG A CA 1
ATOM 575 C C . ARG A 1 73 ? -11.313 8.806 1.595 1.00 91.44 73 ARG A C 1
ATOM 577 O O . ARG A 1 73 ? -11.575 9.917 1.156 1.00 91.44 73 ARG A O 1
ATOM 584 N N . PHE A 1 74 ? -10.383 8.009 1.071 1.00 89.75 74 PHE A N 1
ATOM 585 C CA . PHE A 1 74 ? -9.430 8.460 0.049 1.00 89.75 74 PHE A CA 1
ATOM 586 C C . PHE A 1 74 ? -9.395 7.592 -1.217 1.00 89.75 74 PHE A C 1
ATOM 588 O O . PHE A 1 74 ? -8.931 8.058 -2.247 1.00 89.75 74 PHE A O 1
ATOM 595 N N . ALA A 1 75 ? -9.862 6.340 -1.171 1.00 91.19 75 ALA A N 1
ATOM 596 C CA . ALA A 1 75 ? -9.696 5.375 -2.266 1.00 91.19 75 ALA A CA 1
ATOM 597 C C . ALA A 1 75 ? -11.028 4.782 -2.764 1.00 91.19 75 ALA A C 1
ATOM 599 O O . ALA A 1 75 ? -11.075 3.639 -3.224 1.00 91.19 75 ALA A O 1
ATOM 600 N N . THR A 1 76 ? -12.125 5.538 -2.661 1.00 92.56 76 THR A N 1
ATOM 601 C CA . THR A 1 76 ? -13.424 5.174 -3.247 1.00 92.56 76 THR A CA 1
ATOM 602 C C . THR A 1 76 ? -13.637 5.880 -4.582 1.00 92.56 76 THR A C 1
ATOM 604 O O . THR A 1 76 ? -13.149 6.986 -4.798 1.00 92.56 76 THR A O 1
ATOM 607 N N . GLU A 1 77 ? -14.402 5.259 -5.485 1.00 90.00 77 GLU A N 1
ATOM 608 C CA . GLU A 1 77 ? -14.682 5.848 -6.802 1.00 90.00 77 GLU A CA 1
ATOM 609 C C . GLU A 1 77 ? -15.339 7.229 -6.719 1.00 90.00 77 GLU A C 1
ATOM 611 O O . GLU A 1 77 ? -15.108 8.068 -7.582 1.00 90.00 77 GLU A O 1
ATOM 616 N N . GLU A 1 78 ? -16.178 7.458 -5.708 1.00 87.69 78 GLU A N 1
ATOM 617 C CA . GLU A 1 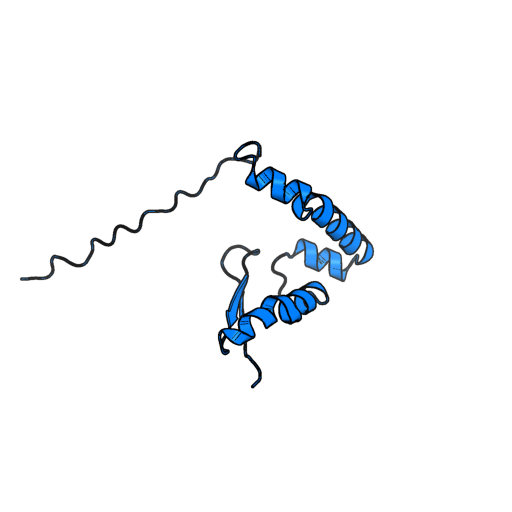78 ? -16.859 8.739 -5.505 1.00 87.69 78 GLU A CA 1
ATOM 618 C C . GLU A 1 78 ? -15.863 9.852 -5.176 1.00 87.69 78 GLU A C 1
ATOM 620 O O . GLU A 1 78 ? -15.952 10.933 -5.751 1.00 87.69 78 GLU A O 1
ATOM 625 N N . VAL A 1 79 ? -14.887 9.566 -4.309 1.00 88.31 79 VAL A N 1
ATOM 626 C CA . VAL A 1 79 ? -13.829 10.512 -3.932 1.00 88.31 79 VAL A CA 1
ATOM 627 C C . VAL A 1 79 ? -12.931 10.812 -5.131 1.00 88.31 79 VAL A C 1
ATOM 629 O O . VAL A 1 79 ? -12.702 11.976 -5.437 1.00 88.31 79 VAL A O 1
ATOM 632 N N . LEU A 1 80 ? -12.516 9.786 -5.879 1.00 86.62 80 LEU A N 1
ATOM 633 C CA . LEU A 1 80 ? -11.673 9.965 -7.067 1.00 86.62 80 LEU A CA 1
ATOM 634 C C . LEU A 1 80 ? -12.372 10.803 -8.152 1.00 86.62 80 LEU A C 1
ATOM 636 O O . LEU A 1 80 ? -11.772 11.710 -8.719 1.00 86.62 80 LEU A O 1
ATOM 640 N N . LYS A 1 81 ? -13.666 10.551 -8.400 1.00 87.12 81 LYS A N 1
ATOM 641 C CA . LYS A 1 81 ? -14.471 11.334 -9.358 1.00 87.12 81 LYS A CA 1
ATOM 642 C C . LYS A 1 81 ? -14.715 12.768 -8.883 1.00 87.12 81 LYS A C 1
ATOM 644 O O . LYS A 1 81 ? -14.893 13.658 -9.714 1.00 87.12 81 LYS A O 1
ATOM 649 N N . ALA A 1 82 ? -14.779 12.991 -7.570 1.00 82.50 82 ALA A N 1
ATOM 650 C CA . ALA A 1 82 ? -14.927 14.322 -6.996 1.00 82.50 82 ALA A CA 1
ATOM 651 C C . ALA A 1 82 ? -13.644 15.152 -7.151 1.00 82.50 82 ALA A C 1
ATOM 653 O O . ALA A 1 82 ? -13.747 16.325 -7.492 1.00 82.50 82 ALA A O 1
ATOM 654 N N . GLU A 1 83 ? -12.460 14.553 -6.985 1.00 74.38 83 GLU A N 1
ATOM 655 C CA . GLU A 1 83 ? -11.184 15.243 -7.231 1.00 74.38 83 GLU A CA 1
ATOM 656 C C . GLU A 1 83 ? -10.958 15.542 -8.719 1.00 74.38 83 GLU A C 1
ATOM 658 O O . GLU A 1 83 ? -10.481 16.619 -9.067 1.00 74.38 83 GLU A O 1
ATOM 663 N N . GLU A 1 84 ? -11.373 14.640 -9.612 1.00 70.50 84 GLU A N 1
ATOM 664 C CA . GLU A 1 84 ? -11.239 14.831 -11.063 1.00 70.50 84 GLU A CA 1
ATOM 665 C C . GLU A 1 84 ? -12.159 15.947 -11.604 1.00 70.50 84 GLU A C 1
ATOM 667 O O . GLU A 1 84 ? -11.793 16.668 -12.531 1.00 70.50 84 GLU A O 1
ATOM 672 N N . ASN A 1 85 ? -13.341 16.134 -11.001 1.00 66.12 85 ASN A N 1
ATOM 673 C CA . ASN A 1 85 ? -14.319 17.161 -11.394 1.00 66.12 85 ASN A CA 1
ATOM 674 C C . ASN A 1 85 ? -14.262 18.454 -10.559 1.00 66.12 85 ASN A C 1
ATOM 676 O O . ASN A 1 85 ? -14.921 19.434 -10.913 1.00 66.12 85 ASN A O 1
ATOM 680 N N . GLY A 1 86 ? -13.536 18.457 -9.443 1.00 53.88 86 GLY A N 1
ATOM 681 C CA . GLY A 1 86 ? -13.594 19.484 -8.406 1.00 53.88 86 GLY A CA 1
ATOM 682 C C . GLY A 1 86 ? -12.210 19.954 -7.989 1.00 53.88 86 GLY A C 1
ATOM 683 O O . GLY A 1 86 ? -11.812 19.787 -6.839 1.00 53.88 86 GLY A O 1
ATOM 684 N N . GLY A 1 87 ? -11.476 20.571 -8.917 1.00 50.53 87 GLY A N 1
ATOM 685 C CA . GLY A 1 87 ? -10.319 21.379 -8.550 1.00 50.53 87 GLY A CA 1
ATOM 686 C C . GLY A 1 87 ? -10.744 22.482 -7.572 1.00 50.53 87 GLY A C 1
ATOM 687 O O . GLY A 1 87 ? -11.560 23.328 -7.928 1.00 50.53 87 GLY A O 1
ATOM 688 N N . ALA A 1 88 ? -10.148 22.457 -6.379 1.00 51.12 88 ALA A N 1
ATOM 689 C CA . ALA A 1 88 ? -10.298 23.395 -5.263 1.00 51.12 88 ALA A CA 1
ATOM 690 C C . ALA A 1 88 ? -11.566 23.240 -4.406 1.00 51.12 88 ALA A C 1
ATOM 692 O O . ALA A 1 88 ? -12.545 23.927 -4.644 1.00 51.12 88 ALA A O 1
ATOM 693 N N . GLU A 1 89 ? -11.487 22.423 -3.348 1.00 49.16 89 GLU A N 1
ATOM 694 C CA . GLU A 1 89 ? -11.748 22.841 -1.953 1.00 49.16 89 GLU A CA 1
ATOM 695 C C . GLU A 1 89 ? -11.075 21.841 -0.983 1.00 49.16 89 GLU A C 1
ATOM 697 O O . GLU A 1 89 ? -11.733 21.048 -0.313 1.00 49.16 89 GLU A O 1
ATOM 702 N N . HIS A 1 90 ? -9.739 21.864 -0.884 1.00 44.69 90 HIS A N 1
ATOM 703 C CA . HIS A 1 90 ? -9.042 21.268 0.262 1.00 44.69 90 HIS A CA 1
ATOM 704 C C . HIS A 1 90 ? -8.405 22.384 1.089 1.00 44.69 90 HIS A C 1
ATOM 706 O O . HIS A 1 90 ? -7.411 22.991 0.706 1.00 44.69 90 HIS A O 1
ATOM 712 N N . ASN A 1 91 ? -9.016 22.659 2.240 1.00 51.94 91 ASN A N 1
ATOM 713 C CA . ASN A 1 91 ? -8.499 23.538 3.283 1.00 51.94 91 ASN A CA 1
ATOM 714 C C . ASN A 1 91 ? -7.308 22.853 3.988 1.00 51.94 91 ASN A C 1
ATOM 716 O O . ASN A 1 91 ? -7.416 22.389 5.125 1.00 51.94 91 ASN A O 1
ATOM 720 N N . SER A 1 92 ? -6.172 22.743 3.303 1.00 48.50 92 SER A N 1
ATOM 721 C CA . SER A 1 92 ? -4.933 22.222 3.877 1.00 48.50 92 SER A CA 1
ATOM 722 C C . SER A 1 92 ? -3.776 23.104 3.434 1.00 48.50 92 SER A C 1
ATOM 724 O O . SER A 1 92 ? -3.290 22.984 2.321 1.00 48.50 92 SER A O 1
ATOM 726 N N . SER A 1 93 ? -3.439 24.043 4.323 1.00 48.09 93 SER A N 1
ATOM 727 C CA . SER A 1 93 ? -2.144 24.727 4.461 1.00 48.09 93 SER A CA 1
ATOM 728 C C . SER A 1 93 ? -1.273 24.778 3.200 1.00 48.09 93 SER A C 1
ATOM 730 O O . SER A 1 93 ? -0.531 23.843 2.912 1.00 48.09 93 SER A O 1
ATOM 732 N N . GLU A 1 94 ? -1.350 25.920 2.520 1.00 52.06 94 GLU A N 1
ATOM 733 C CA . GLU A 1 94 ? -0.491 26.354 1.421 1.00 52.06 94 GLU A CA 1
ATOM 734 C C . GLU A 1 94 ? 0.999 26.309 1.815 1.00 52.06 94 GLU A C 1
ATOM 736 O O . GLU A 1 94 ? 1.506 27.229 2.449 1.00 52.06 94 GLU A O 1
ATOM 741 N N . GLU A 1 95 ? 1.714 25.265 1.400 1.00 55.38 95 GLU A N 1
ATOM 742 C CA . GLU A 1 95 ? 3.113 25.377 0.967 1.00 55.38 95 GLU A CA 1
ATOM 743 C C . GLU A 1 95 ? 3.247 24.651 -0.377 1.00 55.38 95 GLU A C 1
ATOM 745 O O . GLU A 1 95 ? 3.838 23.579 -0.503 1.00 55.38 95 GLU A O 1
ATOM 750 N N . GLU A 1 96 ? 2.631 25.245 -1.400 1.00 61.69 96 GLU A N 1
ATOM 751 C CA . GLU A 1 96 ? 2.846 24.891 -2.800 1.00 61.69 96 GLU A CA 1
ATOM 752 C C . GLU A 1 96 ? 4.326 25.135 -3.131 1.00 61.69 96 GLU A C 1
ATOM 754 O O . GLU A 1 96 ? 4.778 26.272 -3.301 1.00 61.69 96 GLU A O 1
ATOM 759 N N . SER A 1 97 ? 5.117 24.063 -3.179 1.00 52.34 97 SER A N 1
ATOM 760 C CA . SER A 1 97 ? 6.490 24.128 -3.670 1.00 52.34 97 SER A CA 1
ATOM 761 C C . SER A 1 97 ? 6.460 24.485 -5.152 1.00 52.34 97 SER A C 1
ATOM 763 O O . SER A 1 97 ? 6.089 23.675 -5.998 1.00 52.34 97 SER A O 1
ATOM 765 N N . SER A 1 98 ? 6.852 25.720 -5.459 1.00 59.03 98 SER A N 1
ATOM 766 C CA . SER A 1 98 ? 7.077 26.200 -6.818 1.00 59.03 98 SER A CA 1
ATOM 767 C C . SER A 1 98 ? 8.039 25.246 -7.531 1.00 59.03 98 SER A C 1
ATOM 769 O O . SER A 1 98 ? 9.227 25.228 -7.209 1.00 59.03 98 SER A O 1
ATOM 771 N N . MET A 1 99 ? 7.542 24.467 -8.499 1.00 64.31 99 MET A N 1
ATOM 772 C CA . MET A 1 99 ? 8.382 23.792 -9.492 1.00 64.31 99 MET A CA 1
ATOM 773 C C . MET A 1 99 ? 9.311 24.846 -10.099 1.00 64.31 99 MET A C 1
ATOM 775 O O . MET A 1 99 ? 8.876 25.713 -10.855 1.00 64.31 99 MET A O 1
ATOM 779 N N . SER A 1 100 ? 10.581 24.823 -9.704 1.00 58.69 100 SER A N 1
ATOM 780 C CA . SER A 1 100 ? 11.615 25.646 -10.308 1.00 58.69 100 SER A CA 1
ATOM 781 C C . SER A 1 100 ? 11.796 25.177 -11.745 1.00 58.69 100 SER A C 1
ATOM 783 O O . SER A 1 100 ? 12.238 24.052 -11.984 1.00 58.69 100 SER A O 1
ATOM 785 N N . ASP A 1 101 ? 11.421 26.044 -12.677 1.00 61.12 101 ASP A N 1
ATOM 786 C CA . ASP A 1 101 ? 11.761 25.962 -14.088 1.00 61.12 101 ASP A CA 1
ATOM 787 C C . ASP A 1 101 ? 13.291 25.851 -14.191 1.00 61.12 101 ASP A C 1
ATOM 789 O O . ASP A 1 101 ? 14.018 26.805 -13.904 1.00 61.12 101 ASP A O 1
ATOM 793 N N . TYR A 1 102 ? 13.797 24.651 -14.485 1.00 60.72 102 TYR A N 1
ATOM 794 C CA . TYR A 1 102 ? 15.197 24.464 -14.850 1.00 60.72 102 TYR A CA 1
ATOM 795 C C . TYR A 1 102 ? 15.380 25.137 -16.214 1.00 60.72 102 TYR A C 1
ATOM 797 O O . TYR A 1 102 ? 15.232 24.508 -17.260 1.00 60.72 102 TYR A O 1
ATOM 805 N N . SER A 1 103 ? 15.677 26.436 -16.207 1.00 59.53 103 SER A N 1
ATOM 806 C CA . SER A 1 103 ? 16.209 27.113 -17.379 1.00 59.53 103 SER A CA 1
ATOM 807 C C . SER A 1 103 ? 17.607 26.552 -17.644 1.00 59.53 103 SER A C 1
ATOM 809 O O . SER A 1 103 ? 18.566 26.882 -16.946 1.00 59.53 103 SER A O 1
ATOM 811 N N . ASP A 1 104 ? 17.691 25.659 -18.625 1.00 62.88 104 ASP A N 1
ATOM 812 C CA . ASP A 1 104 ? 18.921 25.126 -19.207 1.00 62.88 104 ASP A CA 1
ATOM 813 C C . ASP A 1 104 ? 19.645 26.236 -19.994 1.00 62.88 104 ASP A C 1
ATOM 815 O O . ASP A 1 104 ? 19.537 26.326 -21.216 1.00 62.88 104 ASP A O 1
ATOM 819 N N . ASP A 1 105 ? 20.320 27.143 -19.282 1.00 61.50 105 ASP A N 1
ATOM 820 C CA . ASP A 1 105 ? 21.165 28.196 -19.866 1.00 61.50 105 ASP A CA 1
ATOM 821 C C . ASP A 1 105 ? 22.535 28.264 -19.168 1.00 61.50 105 ASP A C 1
ATOM 823 O O . ASP A 1 105 ? 22.946 29.286 -18.632 1.00 61.50 105 ASP A O 1
ATOM 827 N N . GLU A 1 106 ? 23.262 27.142 -19.155 1.00 61.41 106 GLU A N 1
ATOM 828 C CA . GLU A 1 106 ? 24.690 27.105 -18.792 1.00 61.41 106 GLU A CA 1
ATOM 829 C C . GLU A 1 106 ? 25.511 26.267 -19.789 1.00 61.41 106 GLU A C 1
ATOM 831 O O . GLU A 1 106 ? 26.244 25.354 -19.415 1.00 61.41 106 GLU A O 1
ATOM 836 N N . THR A 1 107 ? 25.430 26.564 -21.094 1.00 63.75 107 THR A N 1
ATOM 837 C CA . THR A 1 107 ? 26.387 25.980 -22.067 1.00 63.75 107 THR A CA 1
ATOM 838 C C . THR A 1 107 ? 26.933 26.927 -23.141 1.00 63.75 107 THR A C 1
ATOM 840 O O . THR A 1 107 ? 27.529 26.464 -24.114 1.00 63.75 107 THR A O 1
ATOM 843 N N . LYS A 1 108 ? 26.839 28.254 -22.987 1.00 58.09 108 LYS A N 1
ATOM 844 C CA . LYS A 1 108 ? 27.438 29.196 -23.954 1.00 58.09 108 LYS A CA 1
ATOM 845 C C . LYS A 1 108 ? 28.175 30.346 -23.276 1.00 58.09 108 LYS A C 1
ATOM 847 O O . LYS A 1 108 ? 27.601 31.409 -23.138 1.00 58.09 108 LYS A O 1
ATOM 852 N N . ASP A 1 109 ? 29.415 30.102 -22.847 1.00 54.53 109 ASP A N 1
ATOM 853 C CA . ASP A 1 109 ? 30.535 31.069 -22.923 1.00 54.53 109 ASP A CA 1
ATOM 854 C C . ASP A 1 109 ? 31.785 30.530 -22.199 1.00 54.53 109 ASP A C 1
ATOM 856 O O . ASP A 1 109 ? 32.274 31.070 -21.210 1.00 54.53 109 ASP A O 1
ATOM 860 N N . MET A 1 110 ? 32.346 29.440 -22.728 1.00 59.19 110 MET A N 1
ATOM 861 C CA . MET A 1 110 ? 33.782 29.171 -22.591 1.00 59.19 110 MET A CA 1
ATOM 862 C C . MET A 1 110 ? 34.394 28.969 -23.985 1.00 59.19 110 MET A C 1
ATOM 864 O O . MET A 1 110 ? 34.961 27.926 -24.294 1.00 59.19 110 MET A O 1
ATOM 868 N N . GLU A 1 111 ? 34.258 29.992 -24.833 1.00 56.84 111 GLU A N 1
ATOM 869 C CA . GLU A 1 111 ? 35.196 30.274 -25.925 1.00 56.84 111 GLU A CA 1
ATOM 870 C C . GLU A 1 111 ? 35.902 31.607 -25.633 1.00 56.84 111 GLU A C 1
ATOM 872 O O . GLU A 1 111 ? 35.330 32.671 -25.865 1.00 56.84 111 GLU A O 1
ATOM 877 N N . LEU A 1 112 ? 37.125 31.523 -25.087 1.00 45.19 112 LEU A N 1
ATOM 878 C CA . LEU A 1 112 ? 38.364 32.225 -25.493 1.00 45.19 112 LEU A CA 1
ATOM 879 C C . LEU A 1 112 ? 39.441 32.137 -24.403 1.00 45.19 112 LEU A C 1
ATOM 881 O O . LEU A 1 112 ? 39.246 32.705 -23.306 1.00 45.19 112 LEU A O 1
#

pLDDT: mean 74.89, std 14.56, range [44.69, 95.62]

InterPro domains:
  IPR000608 Ubiquitin-conjugating (UBC), catalytic core domain [PS50127] (1-76)
  IPR016135 Ubiquitin-conjugating enzyme/RWD-like [G3DSA:3.10.110.10] (6-86)
  IPR016135 Ubiquitin-conjugating enzyme/RWD-like [SSF54495] (22-77)

Radius of gyration: 20.34 Å; chains: 1; bounding box: 55×47×44 Å

Foldseek 3Di:
DPWDWDWDDDDQLDDIDIDTRDDPVCPVCCVVPVVVVCVVDPDLPDHSPVPLSCCCVPPVPVSVVVVVVCCVVCVDPVNVVCVVVPDDDDPDDDPPDPPPDPPPPDDPDPDD

Sequence (112 aa):
MESNYEVTVLGAANELMVKFFGPAENLTNIFESFLPQLLAYPNPTDPLNSDAASLFMFKPSEYVMKVKEYVQRFATEEVLKAEENGGAEHNSSEEESSMSDYSDDETKDMEL

Secondary structure (DSSP, 8-state):
----EEEEEETTTTEEEEEE-S-GGGTTHIIIIIHHHHHHS--SSS-SSHHHHHHHHH-HHHHHHHHHHHHHHHSSHHHHHHHHH---------------------SS----